Protein AF-A0A7K0DUK5-F1 (afdb_monomer)

Foldseek 3Di:
DDDDDDDDDDDDDDDPPPDDDDDDDDDDDDDDDDDDDDDDDDDDDPPDDPDDDDPDDDPPDDDAWFQDFLVVADALKWDDGDQWIWHHVHRPDIWIFGLQQQPHGAGFDDIPPQWGFGPPFGWIAGRNQATPDDPRPGGTHGFAWDDDPRGIGGD

InterPro domains:
  IPR005805 Rieske iron-sulphur protein, C-terminal [PR00162] (96-107)
  IPR005805 Rieske iron-sulphur protein, C-terminal [PR00162] (116-128)
  IPR005805 Rieske iron-sulphur protein, C-terminal [PR00162] (128-140)
  IPR006311 Twin-arginine translocation pathway, signal sequence [PS51318] (1-43)
  IPR014349 Rieske iron-sulphur protein [PTHR10134] (93-154)
  IPR017941 Rieske [2Fe-2S] iron-sulphur domain [PF00355] (82-142)
  IPR017941 Rieske [2Fe-2S] iron-sulphur domain [PS51296] (55-154)
  IPR036922 Rieske [2Fe-2S] iron-sulphur domain superfamily [G3DSA:2.102.10.10] (53-154)
  IPR036922 Rieske [2Fe-2S] iron-sulphur domain superfamily [SSF50022] (65-153)

pLDDT: mean 79.64, std 22.04, range [42.88, 98.94]

Radius of gyration: 32.0 Å; Cα contacts (8 Å, |Δi|>4): 238; chains: 1; bounding box: 55×74×80 Å

Nearest PDB structures (foldseek):
  5cxm-assembly2_D  TM=9.116E-01  e=7.978E-06  Synechocystis sp. PCC 6803 substr. Kazusa
  8q1b-assembly1_P  TM=6.885E-01  e=1.648E-04  Schizosaccharomyces pombe
  9es7-assembly1_D  TM=7.199E-01  e=3.370E-04  Spinacia oleracea
  8bel-assembly1_N  TM=7.856E-01  e=3.221E-03  Arabidopsis thaliana
  5xte-assembly1_C  TM=6.724E-01  e=1.014E-03  Homo sapiens

Solvent-accessible surface area (backbone atoms only — not comparable to full-atom values): 10156 Å² total; per-residue (Å²): 138,82,79,88,88,88,91,88,87,83,88,88,88,80,83,87,83,79,83,79,89,82,90,82,80,88,87,85,81,85,86,85,77,87,85,86,78,89,78,84,86,77,79,80,78,77,82,76,77,82,69,77,77,74,82,72,82,71,79,77,82,71,70,95,61,62,69,46,44,60,89,75,41,45,69,48,31,34,47,79,46,94,65,34,29,43,20,16,64,42,86,92,43,74,42,32,26,42,26,41,37,62,61,82,60,51,62,44,79,47,54,53,98,46,27,39,34,25,79,93,67,64,22,27,20,35,53,84,32,40,64,70,35,48,80,28,86,54,49,42,52,78,34,63,52,43,77,58,89,62,33,29,25,78,85

Mean predicted aligned error: 17.36 Å

Organism: NCBI:txid2585199

Secondary structure (DSSP, 8-state):
---------------------------------------PPP-PPP----PPPP---PPP---TTEEEEGGGSPTTEEEEETTEEEEEEETTEEEEEESB-TTTSPBP-EEETTEEE-TTT--EEETTS-EEESS--SPPPB--EEEETTEEEE-

Structure (mmCIF, N/CA/C/O backbone):
data_AF-A0A7K0DUK5-F1
#
_entry.id   AF-A0A7K0DUK5-F1
#
loop_
_atom_site.group_PDB
_atom_site.id
_atom_site.type_symbol
_atom_site.label_atom_id
_atom_site.label_alt_id
_atom_site.label_comp_id
_atom_site.label_asym_id
_atom_site.label_entity_id
_atom_site.label_seq_id
_atom_site.pdbx_PDB_ins_code
_atom_site.Cartn_x
_atom_site.Cartn_y
_atom_site.Cartn_z
_atom_site.occupancy
_atom_site.B_iso_or_equiv
_atom_site.auth_seq_id
_atom_site.auth_comp_id
_atom_site.auth_asym_id
_atom_site.auth_atom_id
_atom_site.pdbx_PDB_model_num
ATOM 1 N N . MET A 1 1 ? 35.533 -50.973 26.689 1.00 49.56 1 MET A N 1
ATOM 2 C CA . MET A 1 1 ? 35.857 -52.171 25.877 1.00 49.56 1 MET A CA 1
ATOM 3 C C . MET A 1 1 ? 34.638 -52.422 24.993 1.00 49.56 1 MET A C 1
ATOM 5 O O . MET A 1 1 ? 33.546 -52.217 25.499 1.00 49.56 1 MET A O 1
ATOM 9 N N . THR A 1 2 ? 34.724 -52.732 23.697 1.00 48.97 2 THR A N 1
ATOM 10 C CA . THR A 1 2 ? 35.857 -53.256 22.896 1.00 48.97 2 THR A CA 1
ATOM 11 C C . THR A 1 2 ? 36.029 -52.466 21.576 1.00 48.97 2 THR A C 1
ATOM 13 O O . THR A 1 2 ? 35.211 -51.611 21.256 1.00 48.97 2 THR A O 1
ATOM 16 N N . ARG A 1 3 ? 37.148 -52.682 20.869 1.00 47.97 3 ARG A N 1
ATOM 17 C CA . ARG A 1 3 ? 37.557 -52.041 19.595 1.00 47.97 3 ARG A CA 1
ATOM 18 C C . ARG A 1 3 ? 36.722 -52.578 18.390 1.00 47.97 3 ARG A C 1
ATOM 20 O O . ARG A 1 3 ? 36.044 -53.583 18.561 1.00 47.97 3 ARG A O 1
ATOM 27 N N . PHE A 1 4 ? 36.593 -51.903 17.229 1.00 49.88 4 PHE A N 1
ATOM 28 C CA . PHE A 1 4 ? 37.625 -51.712 16.168 1.00 49.88 4 PHE A CA 1
ATOM 29 C C . PHE A 1 4 ? 38.301 -53.076 15.846 1.00 49.88 4 PHE A C 1
ATOM 31 O O . PHE A 1 4 ? 38.802 -53.706 16.771 1.00 49.88 4 PHE A O 1
ATOM 38 N N . ILE A 1 5 ? 38.396 -53.633 14.631 1.00 55.81 5 ILE A N 1
ATOM 39 C CA . ILE A 1 5 ? 38.277 -53.193 13.214 1.00 55.81 5 ILE A CA 1
ATOM 40 C C . ILE A 1 5 ? 37.956 -54.468 12.354 1.00 55.81 5 ILE A C 1
ATOM 42 O O . ILE A 1 5 ? 37.898 -55.540 12.949 1.00 55.81 5 ILE A O 1
ATOM 46 N N . ASP A 1 6 ? 37.760 -54.545 11.024 1.00 44.97 6 ASP A N 1
ATOM 47 C CA . ASP A 1 6 ? 37.771 -53.660 9.827 1.00 44.97 6 ASP A CA 1
ATOM 48 C C . ASP A 1 6 ? 36.979 -54.365 8.676 1.00 44.97 6 ASP A C 1
ATOM 50 O O . ASP A 1 6 ? 36.856 -55.591 8.719 1.00 44.97 6 ASP A O 1
ATOM 54 N N . ARG A 1 7 ? 36.503 -53.636 7.641 1.00 48.06 7 ARG A N 1
ATOM 55 C CA . ARG A 1 7 ? 36.923 -53.809 6.217 1.00 48.06 7 ARG A CA 1
ATOM 56 C C . ARG A 1 7 ? 35.950 -53.289 5.141 1.00 48.06 7 ARG A C 1
ATOM 58 O O . ARG A 1 7 ? 34.771 -53.624 5.102 1.00 48.06 7 ARG A O 1
ATOM 65 N N . ILE A 1 8 ? 36.524 -52.514 4.218 1.00 56.78 8 ILE A N 1
ATOM 66 C CA . ILE A 1 8 ? 35.955 -51.981 2.968 1.00 56.78 8 ILE A CA 1
ATOM 67 C C . ILE A 1 8 ? 36.434 -52.842 1.781 1.00 56.78 8 ILE A C 1
ATOM 69 O O . ILE A 1 8 ? 37.567 -53.314 1.819 1.00 56.78 8 ILE A O 1
ATOM 73 N N . ASP A 1 9 ? 35.601 -53.036 0.747 1.00 46.56 9 ASP A N 1
ATOM 74 C CA . ASP A 1 9 ? 35.943 -52.844 -0.686 1.00 46.56 9 ASP A CA 1
ATOM 75 C C . ASP A 1 9 ? 34.782 -53.261 -1.615 1.00 46.56 9 ASP A C 1
ATOM 77 O O . ASP A 1 9 ? 34.047 -54.202 -1.324 1.00 46.56 9 ASP A O 1
ATOM 81 N N . GLY A 1 10 ? 34.582 -52.534 -2.726 1.00 45.38 10 GLY A N 1
ATOM 82 C CA . GLY A 1 10 ? 33.412 -52.743 -3.607 1.00 45.38 10 GLY A CA 1
ATOM 83 C C . GLY A 1 10 ? 33.181 -51.732 -4.745 1.00 45.38 10 GLY A C 1
ATOM 84 O O . GLY A 1 10 ? 32.054 -51.580 -5.199 1.00 45.38 10 GLY A O 1
ATOM 85 N N . THR A 1 11 ? 34.230 -51.017 -5.163 1.00 48.72 11 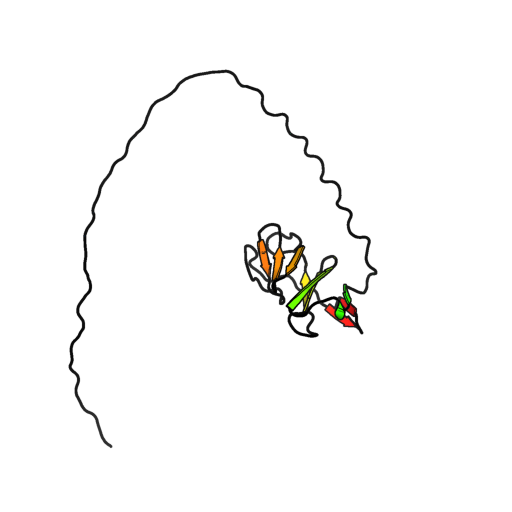THR A N 1
ATOM 86 C CA . THR A 1 11 ? 34.460 -50.412 -6.500 1.00 48.72 11 THR A CA 1
ATOM 87 C C . THR A 1 11 ? 33.269 -50.188 -7.459 1.00 48.72 11 THR A C 1
ATOM 89 O O . THR A 1 11 ? 32.728 -51.141 -8.017 1.00 48.72 11 THR A O 1
ATOM 92 N N . GLY A 1 12 ? 32.976 -48.923 -7.804 1.00 42.88 12 GLY A N 1
ATOM 93 C CA . GLY A 1 12 ? 31.933 -48.589 -8.794 1.00 42.88 12 GLY A CA 1
ATOM 94 C C . GLY A 1 12 ? 31.984 -47.184 -9.418 1.00 42.88 12 GLY A C 1
ATOM 95 O O . GLY A 1 12 ? 30.947 -46.674 -9.827 1.00 42.88 12 GLY A O 1
ATOM 96 N N . SER A 1 13 ? 33.152 -46.532 -9.479 1.00 54.47 13 SER A N 1
ATOM 97 C CA . SER A 1 13 ? 33.297 -45.163 -10.013 1.00 54.47 13 SER A CA 1
ATOM 98 C C . SER A 1 13 ? 34.136 -45.131 -11.292 1.00 54.47 13 SER A C 1
ATOM 100 O O . SER A 1 13 ? 35.362 -45.151 -11.204 1.00 54.47 13 SER A O 1
ATOM 102 N N . LEU A 1 14 ? 33.491 -45.002 -12.459 1.00 51.59 14 LEU A N 1
ATOM 103 C CA . LEU A 1 14 ? 34.138 -44.547 -13.695 1.00 51.59 14 LEU A CA 1
ATOM 104 C C . LEU A 1 14 ? 33.249 -43.595 -14.510 1.00 51.59 14 LEU A C 1
ATOM 106 O O . LEU A 1 14 ? 32.027 -43.717 -14.575 1.00 51.59 14 LEU A O 1
ATOM 110 N N . ASP A 1 15 ? 33.941 -42.633 -15.107 1.00 45.94 15 ASP A N 1
ATOM 111 C CA . ASP A 1 15 ? 33.517 -41.442 -15.830 1.00 45.94 15 ASP A CA 1
ATOM 112 C C . ASP A 1 15 ? 32.367 -41.574 -16.850 1.00 45.94 15 ASP A C 1
ATOM 114 O O . ASP A 1 15 ? 32.274 -42.520 -17.628 1.00 45.94 15 ASP A O 1
ATOM 118 N N . ARG A 1 16 ? 31.611 -40.473 -16.996 1.00 56.50 16 ARG A N 1
ATOM 119 C CA . ARG A 1 16 ? 30.964 -40.079 -18.266 1.00 56.50 16 ARG A CA 1
ATOM 120 C C . ARG A 1 16 ? 31.632 -38.842 -18.881 1.00 56.50 16 ARG A C 1
ATOM 122 O O . ARG A 1 16 ? 30.968 -37.902 -19.310 1.00 56.50 16 ARG A O 1
ATOM 129 N N . ARG A 1 17 ? 32.969 -38.837 -18.925 1.00 56.25 17 ARG A N 1
ATOM 130 C CA . ARG A 1 17 ? 33.776 -37.855 -19.669 1.00 56.25 17 ARG A CA 1
ATOM 131 C C . ARG A 1 17 ? 33.769 -38.175 -21.169 1.00 56.25 17 ARG A C 1
ATOM 133 O O . ARG A 1 17 ? 34.791 -38.538 -21.744 1.00 56.25 17 ARG A O 1
ATOM 140 N N . THR A 1 18 ? 32.620 -38.009 -21.817 1.00 55.56 18 THR A N 1
ATOM 141 C CA . THR A 1 18 ? 32.537 -38.064 -23.283 1.00 55.56 18 THR A CA 1
ATOM 142 C C . THR A 1 18 ? 32.850 -36.684 -23.853 1.00 55.56 18 THR A C 1
ATOM 144 O O . THR A 1 18 ? 31.953 -35.882 -24.105 1.00 55.56 18 THR A O 1
ATOM 147 N N . ALA A 1 19 ? 34.138 -36.385 -24.020 1.00 52.78 19 ALA A N 1
ATOM 148 C CA . ALA A 1 19 ? 34.569 -35.192 -24.735 1.00 52.78 19 ALA A CA 1
ATOM 149 C C . ALA A 1 19 ? 34.364 -35.378 -26.248 1.00 52.78 19 ALA A C 1
ATOM 151 O O . ALA A 1 19 ? 34.820 -36.366 -26.821 1.00 52.78 19 ALA A O 1
ATOM 152 N N . LEU A 1 20 ? 33.734 -34.401 -26.897 1.00 58.59 20 LEU A N 1
ATOM 153 C CA . LEU A 1 20 ? 33.712 -34.257 -28.351 1.00 58.59 20 LEU A CA 1
ATOM 154 C C . LEU A 1 20 ? 34.080 -32.811 -28.684 1.00 58.59 20 LEU A C 1
ATOM 156 O O . LEU A 1 20 ? 33.425 -31.872 -28.236 1.00 58.59 20 LEU A O 1
ATOM 160 N N . ALA A 1 21 ? 35.185 -32.642 -29.407 1.00 46.00 21 ALA A N 1
ATOM 161 C CA . ALA A 1 21 ? 35.710 -31.335 -29.776 1.00 46.00 21 ALA A CA 1
ATOM 162 C C . ALA A 1 21 ? 34.957 -30.757 -30.984 1.00 46.00 21 ALA A C 1
ATOM 164 O O . ALA A 1 21 ? 34.581 -31.489 -31.897 1.00 46.00 21 ALA A O 1
ATOM 165 N N . GLY A 1 22 ? 34.794 -29.434 -31.007 1.00 49.31 22 GLY A N 1
ATOM 166 C CA . GLY A 1 22 ? 34.122 -28.706 -32.085 1.00 49.31 22 GLY A CA 1
ATOM 167 C C . GLY A 1 22 ? 34.771 -27.349 -32.329 1.00 49.31 22 GLY A C 1
ATOM 168 O O . GLY A 1 22 ? 34.202 -26.319 -31.985 1.00 49.31 22 GLY A O 1
ATOM 169 N N . ALA A 1 23 ? 35.982 -27.344 -32.889 1.00 52.81 23 ALA A N 1
ATOM 170 C CA . ALA A 1 23 ? 36.629 -26.115 -33.339 1.00 52.81 23 ALA A CA 1
ATOM 171 C C . ALA A 1 23 ? 36.104 -25.736 -34.735 1.00 52.81 23 ALA A C 1
ATOM 173 O O . ALA A 1 23 ? 36.293 -26.486 -35.690 1.00 52.81 23 ALA A O 1
ATOM 174 N N . GLY A 1 24 ? 35.461 -24.573 -34.853 1.00 49.66 24 GLY A N 1
ATOM 175 C CA . GLY A 1 24 ? 34.991 -24.006 -36.119 1.00 49.66 24 GLY A CA 1
ATOM 176 C C . GLY A 1 24 ? 35.344 -22.524 -36.186 1.00 49.66 24 GLY A C 1
ATOM 177 O O . GLY A 1 24 ? 34.995 -21.769 -35.282 1.00 49.66 24 GLY A O 1
ATOM 178 N N . ALA A 1 25 ? 36.074 -22.115 -37.224 1.00 52.22 25 ALA A N 1
ATOM 179 C CA . ALA A 1 25 ? 36.620 -20.767 -37.344 1.00 52.22 25 ALA A CA 1
ATOM 180 C C . ALA A 1 25 ? 35.896 -19.923 -38.406 1.00 52.22 25 ALA A C 1
ATOM 182 O O . ALA A 1 25 ? 35.481 -20.437 -39.437 1.00 52.22 25 ALA A O 1
ATOM 183 N N . ALA A 1 26 ? 35.822 -18.619 -38.125 1.00 48.81 26 ALA A N 1
ATOM 184 C CA . ALA A 1 26 ? 35.710 -17.482 -39.045 1.00 48.81 26 ALA A CA 1
ATOM 185 C C . ALA A 1 26 ? 34.889 -17.623 -40.351 1.00 48.81 26 ALA A C 1
ATOM 187 O O . ALA A 1 26 ? 35.345 -18.181 -41.344 1.00 48.81 26 ALA A O 1
ATOM 188 N N . ALA A 1 27 ? 33.781 -16.878 -40.415 1.00 50.66 27 ALA A N 1
ATOM 189 C CA . ALA A 1 27 ? 33.231 -16.354 -41.667 1.00 50.66 27 ALA A CA 1
ATOM 190 C C . ALA A 1 27 ? 32.798 -14.889 -41.465 1.00 50.66 27 ALA A C 1
ATOM 192 O O . ALA A 1 27 ? 31.672 -14.610 -41.061 1.00 50.66 27 ALA A O 1
ATOM 193 N N . ALA A 1 28 ? 33.713 -13.945 -41.703 1.00 51.50 28 ALA A N 1
ATOM 194 C CA . ALA A 1 28 ? 33.412 -12.514 -41.694 1.00 51.50 28 ALA A CA 1
ATOM 195 C C . ALA A 1 28 ? 33.160 -12.029 -43.129 1.00 51.50 28 ALA A C 1
ATOM 197 O O . ALA A 1 28 ? 34.054 -12.100 -43.970 1.00 51.50 28 ALA A O 1
ATOM 198 N N . THR A 1 29 ? 31.963 -11.513 -43.411 1.00 57.06 29 THR A N 1
ATOM 199 C CA . THR A 1 29 ? 31.600 -10.962 -44.727 1.00 57.06 29 THR A CA 1
ATOM 200 C C . THR A 1 29 ? 31.439 -9.445 -44.656 1.00 57.06 29 THR A C 1
ATOM 202 O O . THR A 1 29 ? 30.410 -8.935 -44.212 1.00 57.06 29 THR A O 1
ATOM 205 N N . LEU A 1 30 ? 32.465 -8.718 -45.106 1.00 52.25 30 LEU A N 1
ATOM 206 C CA . LEU A 1 30 ? 32.464 -7.257 -45.225 1.00 52.25 30 LEU A CA 1
ATOM 207 C C . LEU A 1 30 ? 31.594 -6.806 -46.410 1.00 52.25 30 LEU A C 1
ATOM 209 O O . LEU A 1 30 ? 32.060 -6.725 -47.544 1.00 52.25 30 LEU A O 1
ATOM 213 N N . GLY A 1 31 ? 30.323 -6.502 -46.144 1.00 47.41 31 GLY A N 1
ATOM 214 C CA . GLY A 1 31 ? 29.397 -5.936 -47.128 1.00 47.41 31 GLY A CA 1
ATOM 215 C C . GLY A 1 31 ? 29.530 -4.417 -47.256 1.00 47.41 31 GLY A C 1
ATOM 216 O O . GLY A 1 31 ? 28.775 -3.685 -46.624 1.00 47.41 31 GLY A O 1
ATOM 217 N N . LEU A 1 32 ? 30.467 -3.935 -48.079 1.00 54.31 32 LEU A N 1
ATOM 218 C CA . LEU A 1 32 ? 30.590 -2.513 -48.429 1.00 54.31 32 LEU A CA 1
ATOM 219 C C . LEU A 1 32 ? 29.964 -2.224 -49.802 1.00 54.31 32 LEU A C 1
ATOM 221 O O . LEU A 1 32 ? 30.566 -2.515 -50.832 1.00 54.31 32 LEU A O 1
ATOM 225 N N . VAL A 1 33 ? 28.793 -1.581 -49.813 1.00 63.81 33 VAL A N 1
ATOM 226 C CA . VAL A 1 33 ? 28.230 -0.913 -51.000 1.00 63.81 33 VAL A CA 1
ATOM 227 C C . VAL A 1 33 ? 27.704 0.472 -50.624 1.00 63.81 33 VAL A C 1
ATOM 229 O O . VAL A 1 33 ? 26.708 0.619 -49.920 1.00 63.81 33 VAL A O 1
ATOM 232 N N . THR A 1 34 ? 28.397 1.513 -51.083 1.00 60.81 34 THR A N 1
ATOM 233 C CA . THR A 1 34 ? 28.045 2.917 -50.838 1.00 60.81 34 THR A CA 1
ATOM 234 C C . THR A 1 34 ? 27.003 3.401 -51.846 1.00 60.81 34 THR A C 1
ATOM 236 O O . THR A 1 34 ? 27.350 3.787 -52.963 1.00 60.81 34 THR A O 1
ATOM 239 N N . ALA A 1 35 ? 25.730 3.422 -51.452 1.00 60.47 35 ALA A N 1
ATOM 240 C CA . ALA A 1 35 ? 24.674 4.068 -52.227 1.00 60.47 35 ALA A CA 1
ATOM 241 C C . ALA A 1 35 ? 24.696 5.588 -51.984 1.00 60.47 35 ALA A C 1
ATOM 243 O O . ALA A 1 35 ? 24.134 6.080 -51.008 1.00 60.47 35 ALA A O 1
ATOM 244 N N . CYS A 1 36 ? 25.368 6.337 -52.862 1.00 62.41 36 CYS A N 1
ATOM 245 C CA . CYS A 1 36 ? 25.335 7.798 -52.837 1.00 62.41 36 CYS A CA 1
ATOM 246 C C . CYS A 1 36 ? 24.157 8.295 -53.688 1.00 62.41 36 CYS A C 1
ATOM 248 O O . CYS A 1 36 ? 24.174 8.150 -54.909 1.00 62.41 36 CYS A O 1
ATOM 250 N N . GLY A 1 37 ? 23.132 8.859 -53.047 1.00 51.28 37 GLY A N 1
ATOM 251 C CA . GLY A 1 37 ? 21.948 9.398 -53.714 1.00 51.28 37 GLY A CA 1
ATOM 252 C C . GLY A 1 37 ? 21.328 10.515 -52.885 1.00 51.28 37 GLY A C 1
ATOM 253 O O . GLY A 1 37 ? 20.764 10.257 -51.826 1.00 51.28 37 GLY A O 1
ATOM 254 N N . GLY A 1 38 ? 21.465 11.756 -53.353 1.00 48.94 38 GLY A N 1
ATOM 255 C CA . GLY A 1 38 ? 20.787 12.909 -52.761 1.00 48.94 38 GLY A CA 1
ATOM 256 C C . GLY A 1 38 ? 19.342 13.020 -53.251 1.00 48.94 38 GLY A C 1
ATOM 257 O O . GLY A 1 38 ? 19.053 12.702 -54.404 1.00 48.94 38 GLY A O 1
ATOM 258 N N . GLY A 1 39 ? 18.451 13.491 -52.382 1.00 44.00 39 GLY A N 1
ATOM 259 C CA . GLY A 1 39 ? 17.054 13.782 -52.695 1.00 44.00 39 GLY A CA 1
ATOM 260 C C . GLY A 1 39 ? 16.402 14.558 -51.552 1.00 44.00 39 GLY A C 1
ATOM 261 O O . GLY A 1 39 ? 16.615 14.226 -50.387 1.00 44.00 39 GLY A O 1
ATOM 262 N N . ASP A 1 40 ? 15.674 15.618 -51.894 1.00 52.66 40 ASP A N 1
ATOM 263 C CA . ASP A 1 40 ? 15.170 16.635 -50.969 1.00 52.66 40 ASP A CA 1
ATOM 264 C C . ASP A 1 40 ? 14.219 16.134 -49.869 1.00 52.66 40 ASP A C 1
ATOM 266 O O . ASP A 1 40 ? 13.463 15.172 -50.020 1.00 52.66 40 ASP A O 1
ATOM 270 N N . SER A 1 41 ? 14.230 16.868 -48.755 1.00 58.16 41 SER A N 1
ATOM 271 C CA . SER A 1 41 ? 13.427 16.619 -47.558 1.00 58.16 41 SER A CA 1
ATOM 272 C C . SER A 1 41 ? 11.914 16.759 -47.792 1.00 58.16 41 SER A C 1
ATOM 274 O O . SER A 1 41 ? 11.452 17.854 -48.124 1.00 58.16 41 SER A O 1
ATOM 276 N N . PRO A 1 42 ? 11.095 15.741 -47.471 1.00 54.06 42 PRO A N 1
ATOM 277 C CA . PRO A 1 42 ? 9.702 15.957 -47.106 1.00 54.06 42 PRO A CA 1
ATOM 278 C C . PRO A 1 42 ? 9.604 16.460 -45.654 1.00 54.06 42 PRO A C 1
ATOM 280 O O . PRO A 1 42 ? 10.389 16.078 -44.788 1.00 54.06 42 PRO A O 1
ATOM 283 N N . ALA A 1 43 ? 8.631 17.339 -45.410 1.00 55.78 43 ALA A N 1
ATOM 284 C CA . ALA A 1 43 ? 8.422 18.088 -44.170 1.00 55.78 43 ALA A CA 1
ATOM 285 C C . ALA A 1 43 ? 8.579 17.293 -42.855 1.00 55.78 43 ALA A C 1
ATOM 287 O O . ALA A 1 43 ? 8.063 16.184 -42.706 1.00 55.78 43 ALA A O 1
ATOM 288 N N . ALA A 1 44 ? 9.181 17.938 -41.849 1.00 59.44 44 ALA A N 1
ATOM 289 C CA . ALA A 1 44 ? 9.042 17.508 -40.461 1.00 59.44 44 ALA A CA 1
ATOM 290 C C . ALA A 1 44 ? 7.550 17.495 -40.057 1.00 59.44 44 ALA A C 1
ATOM 292 O O . ALA A 1 44 ? 6.808 18.396 -40.466 1.00 59.44 44 ALA A O 1
ATOM 293 N N . PRO A 1 45 ? 7.093 16.521 -39.246 1.00 62.12 45 PRO A N 1
ATOM 294 C CA . PRO A 1 45 ? 5.737 16.553 -38.716 1.00 62.12 45 PRO A CA 1
ATOM 295 C C . PRO A 1 45 ? 5.546 17.815 -37.858 1.00 62.12 45 PRO A C 1
ATOM 297 O O . PRO A 1 45 ? 6.492 18.239 -37.183 1.00 62.12 45 PRO A O 1
ATOM 300 N N . PRO A 1 46 ? 4.344 18.421 -37.839 1.00 52.66 46 PRO A N 1
ATOM 301 C CA . PRO A 1 46 ? 4.073 19.530 -36.937 1.00 52.66 46 PRO A CA 1
ATOM 302 C C . PRO A 1 46 ? 4.302 19.067 -35.496 1.00 52.66 46 PRO A C 1
ATOM 304 O O . PRO A 1 46 ? 3.860 17.983 -35.111 1.00 52.66 46 PRO A O 1
ATOM 307 N N . ALA A 1 47 ? 4.990 19.889 -34.701 1.00 57.88 47 ALA A N 1
ATOM 308 C CA . ALA A 1 47 ? 5.179 19.622 -33.282 1.00 57.88 47 ALA A C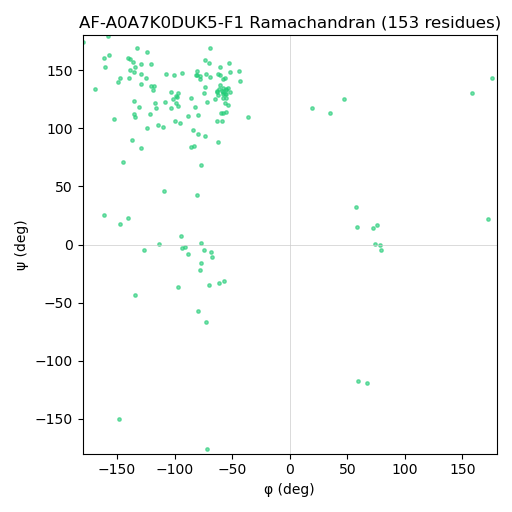A 1
ATOM 309 C C . ALA A 1 47 ? 3.801 19.526 -32.610 1.00 57.88 47 ALA A C 1
ATOM 311 O O . ALA A 1 47 ? 3.110 20.533 -32.453 1.00 57.88 47 ALA A O 1
ATOM 312 N N . GLY A 1 48 ? 3.388 18.302 -32.271 1.00 44.75 48 GLY A N 1
ATOM 313 C CA . GLY A 1 48 ? 2.092 18.039 -31.660 1.00 44.75 48 GLY A CA 1
ATOM 314 C C . GLY A 1 48 ? 1.984 18.800 -30.347 1.00 44.75 48 GLY A C 1
ATOM 315 O O . GLY A 1 48 ? 2.732 18.518 -29.413 1.00 44.75 48 GLY A O 1
ATOM 316 N N . SER A 1 49 ? 1.085 19.784 -30.296 1.00 54.84 49 SER A N 1
ATOM 317 C CA . SER A 1 49 ? 0.926 20.665 -29.143 1.00 54.84 49 SER A CA 1
ATOM 318 C C . SER A 1 49 ? 0.677 19.850 -27.879 1.00 54.84 49 SER A C 1
ATOM 320 O O . SER A 1 49 ? -0.374 19.221 -27.750 1.00 54.84 49 SER A O 1
ATOM 322 N N . SER A 1 50 ? 1.620 19.896 -26.937 1.00 60.66 50 SER A N 1
ATOM 323 C CA . SER A 1 50 ? 1.478 19.295 -25.612 1.00 60.66 50 SER A CA 1
ATOM 324 C C . SER A 1 50 ? 0.317 19.954 -24.867 1.00 60.66 50 SER A C 1
ATOM 326 O O . SER A 1 50 ? 0.510 20.941 -24.156 1.00 60.66 50 SER A O 1
ATOM 328 N N . GLN A 1 51 ? -0.900 19.431 -25.038 1.00 61.62 51 GLN A N 1
ATOM 329 C CA . GLN A 1 51 ? -2.038 19.841 -24.225 1.00 61.62 51 GLN A CA 1
ATOM 330 C C . GLN A 1 51 ? -1.684 19.581 -22.756 1.00 61.62 51 GLN A C 1
ATOM 332 O O . GLN A 1 51 ? -1.328 18.448 -22.417 1.00 61.62 51 GLN A O 1
ATOM 337 N N . PRO A 1 52 ? -1.782 20.588 -21.869 1.00 61.97 52 PRO A N 1
ATOM 338 C CA . PRO A 1 52 ? -1.705 20.344 -20.440 1.00 61.97 52 PRO A CA 1
ATOM 339 C C . PRO A 1 52 ? -2.762 19.304 -20.074 1.00 61.97 52 PRO A C 1
ATOM 341 O O . PRO A 1 52 ? -3.935 19.470 -20.419 1.00 61.97 52 PRO A O 1
ATOM 344 N N . ALA A 1 53 ? -2.350 18.225 -19.408 1.00 61.47 53 ALA A N 1
ATOM 345 C CA . ALA A 1 53 ? -3.287 17.216 -18.940 1.00 61.47 53 ALA A CA 1
ATOM 346 C C . ALA A 1 53 ? -4.334 17.902 -18.055 1.00 61.47 53 ALA A C 1
ATOM 348 O O . ALA A 1 53 ? -3.980 18.554 -17.069 1.00 61.47 53 ALA A O 1
ATOM 349 N N . ALA A 1 54 ? -5.612 17.787 -18.428 1.00 63.50 54 ALA A N 1
ATOM 350 C CA . ALA A 1 54 ? -6.692 18.382 -17.653 1.00 63.50 54 ALA A CA 1
ATOM 351 C C . ALA A 1 54 ? -6.602 17.878 -16.200 1.00 63.50 54 ALA A C 1
ATOM 353 O O . ALA A 1 54 ? -6.406 16.670 -15.996 1.00 63.50 54 ALA A O 1
ATOM 354 N N . PRO A 1 55 ? -6.720 18.768 -15.193 1.00 56.62 55 PRO A N 1
ATOM 355 C CA . PRO A 1 55 ? -6.654 18.360 -13.799 1.00 56.62 55 PRO A CA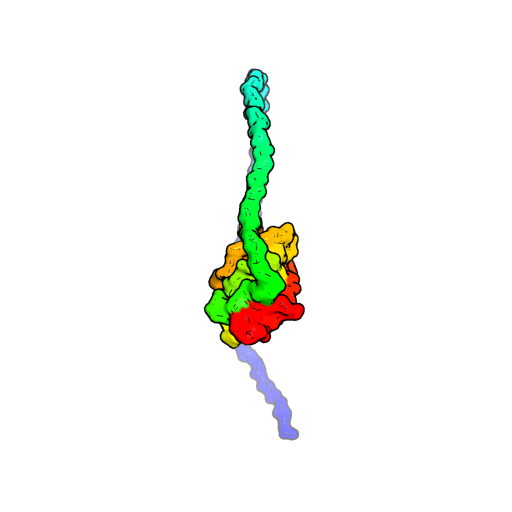 1
ATOM 356 C C . PRO A 1 55 ? -7.752 17.331 -13.556 1.00 56.62 55 PRO A C 1
ATOM 358 O O . PRO A 1 55 ? -8.941 17.633 -13.666 1.00 56.62 55 PRO A O 1
ATOM 361 N N . HIS A 1 56 ? -7.342 16.093 -13.283 1.00 57.44 56 HIS A N 1
ATOM 362 C CA . HIS A 1 56 ? -8.282 15.030 -12.971 1.00 57.44 56 HIS A CA 1
ATOM 363 C C . HIS A 1 56 ? -9.013 15.448 -11.689 1.00 57.44 56 HIS A C 1
ATOM 365 O O . HIS A 1 56 ? -8.335 15.841 -10.732 1.00 57.44 56 HIS A O 1
ATOM 371 N N . PRO A 1 57 ? -10.357 15.426 -11.653 1.00 54.09 57 PRO A N 1
ATOM 372 C CA . PRO A 1 57 ? -11.094 15.864 -10.480 1.00 54.09 57 PRO A CA 1
ATOM 373 C C . PRO A 1 57 ? -10.750 14.947 -9.306 1.00 54.09 57 PRO A C 1
ATOM 375 O O . PRO A 1 57 ? -11.174 13.793 -9.255 1.00 54.09 57 PRO A O 1
ATOM 378 N N . MET A 1 58 ? -9.951 15.470 -8.373 1.00 59.09 58 MET A N 1
ATOM 379 C CA . MET A 1 58 ? -9.692 14.821 -7.093 1.00 59.09 58 MET A CA 1
ATOM 380 C C . MET A 1 58 ? -11.039 14.557 -6.409 1.00 59.09 58 MET A C 1
ATOM 382 O O . MET A 1 58 ? -11.863 15.478 -6.363 1.00 59.09 58 MET A O 1
ATOM 386 N N . PRO A 1 59 ? -11.284 13.346 -5.873 1.00 63.31 59 PRO A N 1
ATOM 387 C CA . PRO A 1 59 ? -12.482 13.079 -5.090 1.00 63.31 59 PRO A CA 1
ATOM 388 C C . PRO A 1 59 ? -12.631 14.120 -3.979 1.00 63.31 59 PRO A C 1
ATOM 390 O O . PRO A 1 59 ? -11.674 14.419 -3.262 1.00 63.31 59 PRO A O 1
ATOM 393 N N . THR A 1 60 ? -13.825 14.698 -3.855 1.00 56.28 60 THR A N 1
ATOM 394 C CA . THR A 1 60 ? -14.110 15.721 -2.845 1.00 56.28 60 THR A CA 1
ATOM 395 C C . THR A 1 60 ? -13.841 15.179 -1.446 1.00 56.28 60 THR A C 1
ATOM 397 O O . THR A 1 60 ? -14.315 14.095 -1.110 1.00 56.28 60 THR A O 1
ATOM 400 N N . GLN A 1 61 ? -13.102 15.959 -0.655 1.00 53.78 61 GLN A N 1
ATOM 401 C CA . GLN A 1 61 ? -12.610 15.641 0.687 1.00 53.78 61 GLN A CA 1
ATOM 402 C C . GLN A 1 61 ? -13.607 14.813 1.526 1.00 53.78 61 GLN A C 1
ATOM 404 O O . GLN A 1 61 ? -14.629 15.331 1.977 1.00 53.78 61 GLN A O 1
ATOM 409 N N . GLN A 1 62 ? -13.289 13.537 1.772 1.00 56.47 62 GLN A N 1
ATOM 410 C CA . GLN A 1 62 ? -14.006 12.727 2.763 1.00 56.47 62 GLN A CA 1
ATOM 411 C C . GLN A 1 62 ? -13.839 13.345 4.169 1.00 56.47 62 GLN A C 1
ATOM 413 O O . GLN A 1 62 ? -12.786 13.931 4.451 1.00 56.47 62 GLN A O 1
ATOM 418 N N . PRO A 1 63 ? -14.850 13.243 5.057 1.00 49.91 63 PRO A N 1
ATOM 419 C CA . PRO A 1 63 ? -14.784 13.814 6.402 1.00 49.91 63 PRO A CA 1
ATOM 420 C C . PRO A 1 63 ? -13.597 13.246 7.195 1.00 49.91 63 PRO A C 1
ATOM 422 O O . PRO A 1 63 ? -13.364 12.039 7.220 1.00 49.91 63 PRO A O 1
ATOM 425 N N . ALA A 1 64 ? -12.832 14.142 7.820 1.00 58.75 64 ALA A N 1
ATOM 426 C CA . ALA A 1 64 ? -11.412 13.954 8.132 1.00 58.75 64 ALA A CA 1
ATOM 427 C C . ALA A 1 64 ? -11.091 13.101 9.384 1.00 58.75 64 ALA A C 1
ATOM 429 O O . ALA A 1 64 ? -10.214 13.462 10.167 1.00 58.75 64 ALA A O 1
ATOM 430 N N . THR A 1 65 ? -11.793 11.984 9.588 1.00 70.44 65 THR A N 1
ATOM 431 C CA . THR A 1 65 ? -11.580 11.071 10.731 1.00 70.44 65 THR A CA 1
ATOM 432 C C . THR A 1 65 ? -11.550 9.591 10.348 1.00 70.44 65 THR A C 1
ATOM 434 O O . THR A 1 65 ? -10.677 8.873 10.830 1.00 70.44 65 THR A O 1
ATOM 437 N N . GLY A 1 66 ? -12.457 9.123 9.484 1.00 86.31 66 GLY A N 1
ATOM 438 C CA . GLY A 1 66 ? -12.536 7.715 9.072 1.00 86.31 66 GLY A CA 1
ATOM 439 C C . GLY A 1 66 ? -11.826 7.432 7.747 1.00 86.31 66 GLY A C 1
ATOM 440 O O . GLY A 1 66 ? -12.083 8.109 6.753 1.00 86.31 66 GLY A O 1
ATOM 441 N N . LEU A 1 67 ? -10.979 6.398 7.716 1.00 95.88 67 LEU A N 1
ATOM 442 C CA . LEU A 1 67 ? -10.424 5.836 6.479 1.00 95.88 67 LEU A CA 1
ATOM 443 C C . LEU A 1 67 ? -11.445 4.906 5.808 1.00 95.88 67 LEU A C 1
ATOM 445 O O . LEU A 1 67 ? -11.824 5.117 4.661 1.00 95.88 67 LEU A O 1
ATOM 449 N N . ALA A 1 68 ? -11.906 3.886 6.530 1.00 96.94 68 ALA A N 1
ATOM 450 C CA . ALA A 1 68 ? -12.880 2.900 6.061 1.00 96.94 68 ALA A CA 1
ATOM 451 C C . ALA A 1 68 ? -13.590 2.254 7.258 1.00 96.94 68 ALA A C 1
ATOM 453 O O . ALA A 1 68 ? -13.074 2.312 8.374 1.00 96.94 68 ALA A O 1
ATOM 454 N N . ARG A 1 69 ? -14.729 1.586 7.048 1.00 98.06 69 ARG A N 1
ATOM 455 C CA . ARG A 1 69 ? -15.293 0.701 8.080 1.00 98.06 69 ARG A CA 1
ATOM 456 C C . ARG A 1 69 ? -14.569 -0.639 8.054 1.00 98.06 69 ARG A C 1
ATOM 458 O O . ARG A 1 69 ? -14.181 -1.114 6.990 1.00 98.06 69 ARG A O 1
ATOM 465 N N . THR A 1 70 ? -14.467 -1.298 9.201 1.00 98.12 70 THR A N 1
ATOM 466 C CA . THR A 1 70 ? -13.892 -2.649 9.322 1.00 98.12 70 THR A CA 1
ATOM 467 C C . THR A 1 70 ? -14.604 -3.676 8.436 1.00 98.12 70 THR A C 1
ATOM 469 O O . THR A 1 70 ? -13.964 -4.587 7.925 1.00 98.12 70 THR A O 1
ATOM 472 N N . ALA A 1 71 ? -15.908 -3.501 8.195 1.00 97.88 71 ALA A N 1
ATOM 473 C CA . ALA A 1 71 ? -16.705 -4.350 7.308 1.00 97.88 71 ALA A CA 1
ATOM 474 C C . ALA A 1 71 ? -16.498 -4.082 5.800 1.00 97.88 71 ALA A C 1
ATOM 476 O O . ALA A 1 71 ? -16.877 -4.926 4.990 1.00 97.88 71 ALA A O 1
ATOM 477 N N . ASP A 1 72 ? -15.910 -2.942 5.413 1.00 98.00 72 ASP A N 1
ATOM 478 C CA . ASP A 1 72 ? -15.648 -2.599 4.004 1.00 98.00 72 ASP A CA 1
ATOM 479 C C . ASP A 1 72 ? -14.288 -3.133 3.507 1.00 98.00 72 ASP A C 1
ATOM 481 O O . ASP A 1 72 ? -13.993 -3.067 2.313 1.00 98.00 72 ASP A O 1
ATOM 485 N N . VAL A 1 73 ? -13.450 -3.666 4.406 1.00 98.56 73 VAL A N 1
ATOM 486 C CA . VAL A 1 73 ? -12.127 -4.216 4.083 1.00 98.56 73 VAL A CA 1
ATOM 487 C C . VAL A 1 73 ? -12.194 -5.753 4.075 1.00 98.56 73 VAL A C 1
ATOM 489 O O . VAL A 1 73 ? -12.481 -6.363 5.104 1.00 98.56 73 VAL A O 1
ATOM 492 N N . PRO A 1 74 ? -11.943 -6.428 2.938 1.00 98.38 74 PRO A N 1
ATOM 493 C CA . PRO A 1 74 ? -12.031 -7.884 2.872 1.00 98.38 74 PRO A CA 1
ATOM 494 C C . PRO A 1 74 ? -10.799 -8.571 3.481 1.00 98.38 74 PRO A C 1
ATOM 496 O O . PRO A 1 74 ? -9.661 -8.151 3.257 1.00 98.38 74 PRO A O 1
ATOM 499 N N . VAL A 1 75 ? -11.019 -9.695 4.178 1.00 98.69 75 VAL A N 1
ATOM 500 C CA . VAL A 1 75 ? -9.950 -10.626 4.588 1.00 98.69 75 VAL A CA 1
ATOM 501 C C . VAL A 1 75 ? -9.170 -11.072 3.346 1.00 98.69 75 VAL A C 1
ATOM 503 O O . VAL A 1 75 ? -9.773 -11.509 2.368 1.00 98.69 75 VAL A O 1
ATOM 506 N N . GLY A 1 76 ? -7.841 -10.985 3.382 1.00 98.62 76 GLY A N 1
ATOM 507 C CA . GLY A 1 76 ? -6.993 -11.301 2.229 1.00 98.62 76 GLY A CA 1
ATOM 508 C C . GLY A 1 76 ? -6.979 -10.214 1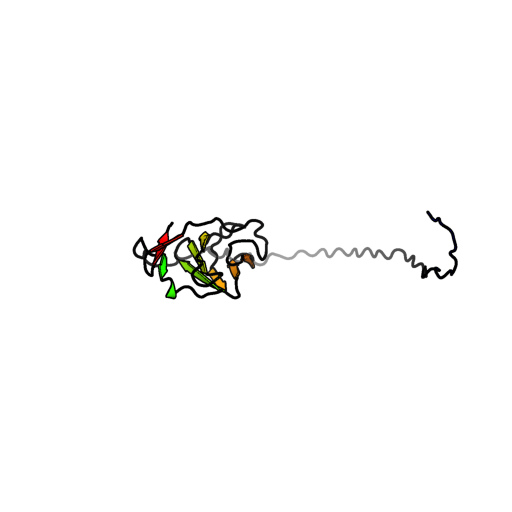.147 1.00 98.62 76 GLY A C 1
ATOM 509 O O . GLY A 1 76 ? -6.553 -10.478 0.022 1.00 98.62 76 GLY A O 1
ATOM 510 N N . GLY A 1 77 ? -7.416 -8.993 1.469 1.00 98.56 77 GLY A N 1
ATOM 511 C CA . GLY A 1 77 ? -7.383 -7.847 0.565 1.00 98.56 77 GLY A CA 1
ATOM 512 C C . GLY A 1 77 ? -7.184 -6.511 1.282 1.00 98.56 77 GLY A C 1
ATOM 513 O O . GLY A 1 77 ? -6.505 -6.423 2.308 1.00 98.56 77 GLY A O 1
ATOM 514 N N . GLY A 1 78 ? -7.737 -5.449 0.698 1.00 98.56 78 GLY A N 1
ATOM 515 C CA . GLY A 1 78 ? -7.575 -4.081 1.179 1.00 98.56 78 GLY A CA 1
ATOM 516 C C . GLY A 1 78 ? -8.322 -3.054 0.332 1.00 98.56 78 GLY A C 1
ATOM 517 O O . GLY A 1 78 ? -8.870 -3.381 -0.719 1.00 98.56 78 GLY A O 1
ATOM 518 N N . VAL A 1 79 ? -8.308 -1.806 0.791 1.00 98.62 79 VAL A N 1
ATOM 519 C CA . VAL A 1 79 ? -8.901 -0.624 0.153 1.00 98.62 79 VAL A CA 1
ATOM 520 C C . VAL A 1 79 ? -7.870 0.505 0.078 1.00 98.62 79 VAL A C 1
ATOM 522 O O . VAL A 1 79 ? -6.922 0.546 0.863 1.00 98.62 79 VAL A O 1
ATOM 525 N N . ILE A 1 80 ? -8.038 1.431 -0.868 1.00 98.56 80 ILE A N 1
ATOM 526 C CA . ILE A 1 80 ? -7.155 2.594 -1.047 1.00 98.56 80 ILE A CA 1
ATOM 527 C C . ILE A 1 80 ? -7.988 3.852 -0.815 1.00 98.56 80 ILE A C 1
ATOM 529 O O . ILE A 1 80 ? -8.993 4.055 -1.495 1.00 98.56 80 ILE A O 1
ATOM 533 N N . VAL A 1 81 ? -7.583 4.678 0.149 1.00 97.44 81 VAL A N 1
ATOM 534 C CA . VAL A 1 81 ? -8.317 5.869 0.589 1.00 97.44 81 VAL A CA 1
ATOM 535 C C . VAL A 1 81 ? -7.341 7.033 0.735 1.00 97.44 81 VAL A C 1
ATOM 537 O O . VAL A 1 81 ? -6.467 7.036 1.601 1.00 97.44 81 VAL A O 1
ATOM 540 N N . GLY A 1 82 ? -7.480 8.034 -0.137 1.00 96.00 82 GLY A N 1
ATOM 541 C CA . GLY A 1 82 ? -6.593 9.197 -0.161 1.00 96.00 82 GLY A CA 1
ATOM 542 C C . GLY A 1 82 ? -5.132 8.804 -0.393 1.00 96.00 82 GLY A C 1
ATOM 543 O O . GLY A 1 82 ? -4.790 8.259 -1.440 1.00 96.00 82 GLY A O 1
ATOM 544 N N . ASP A 1 83 ? -4.267 9.094 0.580 1.00 97.06 83 ASP A N 1
ATOM 545 C CA . ASP A 1 83 ? -2.844 8.755 0.521 1.00 97.06 83 ASP A CA 1
ATOM 546 C C . ASP A 1 83 ? -2.505 7.378 1.122 1.00 97.06 83 ASP A C 1
ATOM 548 O O . ASP A 1 83 ? -1.338 6.982 1.071 1.00 97.06 83 ASP A O 1
ATOM 552 N N . THR A 1 84 ? -3.486 6.652 1.664 1.00 98.50 84 THR A N 1
ATOM 553 C CA . THR A 1 84 ? -3.284 5.474 2.514 1.00 98.50 84 THR A CA 1
ATOM 554 C C . THR A 1 84 ? -3.949 4.225 1.918 1.00 98.50 84 THR A C 1
ATOM 556 O O . THR A 1 84 ? -5.081 4.259 1.443 1.00 98.50 84 THR A O 1
ATOM 559 N N . VAL A 1 85 ? -3.245 3.094 1.955 1.00 98.81 85 VAL A N 1
ATOM 560 C CA . VAL A 1 85 ? -3.787 1.754 1.698 1.00 98.81 85 VAL A CA 1
ATOM 561 C C . VAL A 1 85 ? -4.084 1.108 3.043 1.00 98.81 85 VAL A C 1
ATOM 563 O O . VAL A 1 85 ? -3.192 1.031 3.886 1.00 98.81 85 VAL A O 1
ATOM 566 N N . VAL A 1 86 ? -5.308 0.627 3.236 1.00 98.81 86 VAL A N 1
ATOM 567 C CA . VAL A 1 86 ? -5.709 -0.152 4.413 1.00 98.81 86 VAL A CA 1
ATOM 568 C C . VAL A 1 86 ? -5.917 -1.595 3.978 1.00 98.81 86 VAL A C 1
ATOM 570 O O . VAL A 1 86 ? -6.718 -1.868 3.089 1.00 98.81 86 VAL A O 1
ATOM 573 N N . THR A 1 87 ? -5.206 -2.529 4.594 1.00 98.88 87 THR A N 1
ATOM 574 C CA . THR A 1 87 ? -5.246 -3.960 4.262 1.00 98.88 87 THR A CA 1
ATOM 575 C C . THR A 1 87 ? -5.682 -4.799 5.450 1.00 98.88 87 THR A C 1
ATOM 577 O O . THR A 1 87 ? -5.442 -4.419 6.596 1.00 98.88 87 THR A O 1
ATOM 580 N N . GLN A 1 88 ? -6.232 -5.982 5.172 1.00 98.81 88 GLN A N 1
ATOM 581 C CA . GLN A 1 88 ? -6.608 -6.960 6.189 1.00 98.81 88 GLN A CA 1
ATOM 582 C C . GLN A 1 88 ? -6.034 -8.355 5.862 1.00 98.81 88 GLN A C 1
ATOM 584 O O . GLN A 1 88 ? -6.740 -9.193 5.293 1.00 98.81 88 GLN A O 1
ATOM 589 N N . PRO A 1 89 ? -4.758 -8.644 6.200 1.00 98.56 89 PRO A N 1
ATOM 590 C CA . PRO A 1 89 ? -4.132 -9.941 5.908 1.00 98.56 89 PRO A CA 1
ATOM 591 C C . PRO A 1 89 ? -4.825 -11.125 6.601 1.00 98.56 89 PRO A C 1
ATOM 593 O O . PRO A 1 89 ? -4.883 -12.221 6.051 1.00 98.56 89 PRO A O 1
ATOM 596 N N . ALA A 1 90 ? -5.375 -10.896 7.796 1.00 98.50 90 ALA A N 1
ATOM 597 C CA . ALA A 1 90 ? -6.129 -11.866 8.586 1.00 98.50 90 ALA A CA 1
ATOM 598 C C . ALA A 1 90 ? -7.355 -11.193 9.225 1.00 98.50 90 ALA A C 1
ATOM 600 O O . ALA A 1 90 ? -7.396 -9.971 9.359 1.00 98.50 90 ALA A O 1
ATOM 601 N N . ALA A 1 91 ? -8.365 -11.972 9.622 1.00 98.25 91 ALA A N 1
ATOM 602 C CA . ALA A 1 91 ? -9.613 -11.444 10.179 1.00 98.25 91 ALA A CA 1
ATOM 603 C C . ALA A 1 91 ? -9.377 -10.497 11.375 1.00 98.25 91 ALA A C 1
ATOM 605 O O . ALA A 1 91 ? -8.790 -10.897 12.378 1.00 98.25 91 ALA A O 1
ATOM 606 N N . GLY A 1 92 ? -9.820 -9.240 11.252 1.00 97.56 92 GLY A N 1
ATOM 607 C CA . GLY A 1 92 ? -9.659 -8.203 12.282 1.00 97.56 92 GLY A CA 1
ATOM 608 C C . GLY A 1 92 ? -8.242 -7.627 12.441 1.00 97.56 92 GLY A C 1
ATOM 609 O O . GLY A 1 92 ? -8.041 -6.752 13.280 1.00 97.56 92 GLY A O 1
ATOM 610 N N . SER A 1 93 ? -7.260 -8.083 11.657 1.00 98.25 93 SER A N 1
ATOM 611 C CA . SER A 1 93 ? -5.896 -7.544 11.657 1.00 98.25 93 SER A CA 1
ATOM 612 C C . SER A 1 93 ? -5.760 -6.502 10.551 1.00 98.25 93 SER A C 1
ATOM 614 O O . SER A 1 93 ? -5.695 -6.861 9.379 1.00 98.25 93 SER A O 1
ATOM 616 N N . PHE A 1 94 ? -5.740 -5.220 10.920 1.00 98.69 94 PHE A N 1
ATOM 617 C CA . PHE A 1 94 ? -5.661 -4.096 9.982 1.00 98.69 94 PHE A CA 1
ATOM 618 C C . PHE A 1 94 ? -4.256 -3.500 9.949 1.00 98.69 94 PHE A C 1
ATOM 620 O O . PHE A 1 94 ? -3.693 -3.187 10.997 1.00 98.69 94 PHE A O 1
ATOM 627 N N . LEU A 1 95 ? -3.711 -3.303 8.748 1.00 98.81 95 LEU A N 1
ATOM 628 C CA . LEU A 1 95 ? -2.422 -2.644 8.522 1.00 98.81 95 LEU A CA 1
ATOM 629 C C . LEU A 1 95 ? -2.596 -1.471 7.553 1.00 98.81 95 LEU A C 1
ATOM 631 O O . LEU A 1 95 ? -3.401 -1.545 6.624 1.00 98.81 95 LEU A O 1
ATOM 635 N N . GLY A 1 96 ? -1.849 -0.391 7.786 1.00 98.75 96 GLY A N 1
ATOM 636 C CA . GLY A 1 96 ? -1.886 0.823 6.978 1.00 98.75 96 GLY A CA 1
ATOM 637 C C . GLY A 1 96 ? -0.540 1.113 6.317 1.00 98.75 96 GLY A C 1
ATOM 638 O O . GLY A 1 96 ? 0.517 1.033 6.950 1.00 98.75 96 GLY A O 1
ATOM 639 N N . PHE A 1 97 ? -0.579 1.492 5.041 1.00 98.88 97 PHE A N 1
ATOM 640 C CA . PHE A 1 97 ? 0.600 1.803 4.231 1.00 98.88 97 PHE A CA 1
ATOM 641 C C . PHE A 1 97 ? 0.396 3.063 3.397 1.00 98.88 97 PHE A C 1
ATOM 643 O O . PHE A 1 97 ? -0.723 3.437 3.064 1.00 98.88 97 PHE A O 1
ATOM 650 N N . SER A 1 98 ? 1.488 3.705 3.007 1.00 98.81 98 SER A N 1
ATOM 651 C CA . SER A 1 98 ? 1.498 4.755 1.998 1.00 98.81 98 SER A CA 1
ATOM 652 C C . SER A 1 98 ? 1.062 4.186 0.648 1.00 98.81 98 SER A C 1
ATOM 654 O O . SER A 1 98 ? 1.607 3.193 0.168 1.00 98.81 98 SER A O 1
ATOM 656 N N . SER A 1 99 ? 0.126 4.861 -0.014 1.00 98.75 99 SER A N 1
ATOM 657 C CA . SER A 1 99 ? -0.236 4.587 -1.409 1.00 98.75 99 SER A CA 1
ATOM 658 C C . SER A 1 99 ? 0.882 4.939 -2.399 1.00 98.75 99 SER A C 1
ATOM 660 O O . SER A 1 99 ? 0.801 4.568 -3.568 1.00 98.75 99 SER A O 1
ATOM 662 N N . ARG A 1 100 ? 1.949 5.629 -1.974 1.00 98.88 100 ARG A N 1
ATOM 663 C CA . ARG A 1 100 ? 3.096 5.933 -2.840 1.00 98.88 100 ARG A CA 1
ATOM 664 C C . ARG A 1 100 ? 4.016 4.723 -2.957 1.00 98.88 100 ARG A C 1
ATOM 666 O O . ARG A 1 100 ? 4.727 4.371 -2.020 1.00 98.88 100 ARG A O 1
ATOM 673 N N . CYS A 1 101 ? 4.054 4.136 -4.148 1.00 98.88 101 CYS A N 1
ATOM 674 C CA . CYS A 1 101 ? 4.992 3.089 -4.517 1.00 98.88 101 CYS A CA 1
ATOM 675 C C . CYS A 1 101 ? 6.440 3.566 -4.351 1.00 98.88 101 CYS A C 1
ATOM 677 O O . CYS A 1 101 ? 6.862 4.594 -4.885 1.00 98.88 101 CYS A O 1
ATOM 679 N N . THR A 1 102 ? 7.224 2.748 -3.662 1.00 98.88 102 THR A N 1
ATOM 680 C CA . THR A 1 102 ? 8.586 3.046 -3.210 1.00 98.88 102 THR A CA 1
ATOM 681 C C . THR A 1 102 ? 9.665 2.954 -4.290 1.00 98.88 102 THR A C 1
ATOM 683 O O . THR A 1 102 ? 10.828 3.213 -3.994 1.00 98.88 102 THR A O 1
ATOM 686 N N . HIS A 1 103 ? 9.288 2.638 -5.537 1.00 98.69 103 HIS A N 1
ATOM 687 C CA . HIS A 1 103 ? 10.162 2.739 -6.709 1.00 98.69 103 HIS A CA 1
ATOM 688 C C . HIS A 1 103 ? 10.404 4.207 -7.105 1.00 98.69 103 HIS A C 1
ATOM 690 O O . HIS A 1 103 ? 11.517 4.702 -6.983 1.00 98.69 103 HIS A O 1
ATOM 696 N N . LEU A 1 104 ? 9.355 4.906 -7.564 1.00 98.50 104 LEU A N 1
ATOM 697 C CA . LEU A 1 104 ? 9.427 6.279 -8.101 1.00 98.50 104 LEU A CA 1
ATOM 698 C C . LEU A 1 104 ? 8.231 7.164 -7.675 1.00 98.50 104 LEU A C 1
ATOM 700 O O . LEU A 1 104 ? 7.887 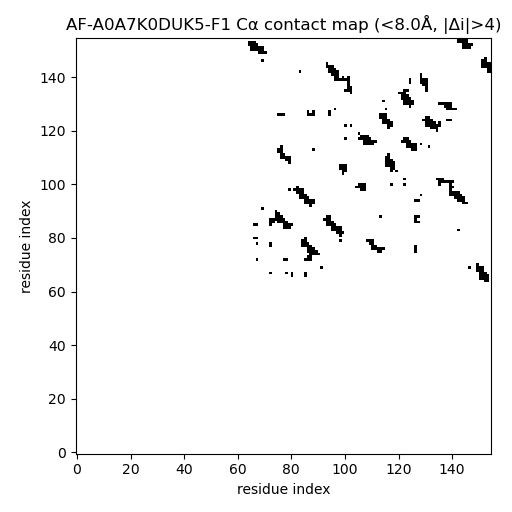8.129 -8.350 1.00 98.50 104 LEU A O 1
ATOM 704 N N . GLY A 1 105 ? 7.549 6.839 -6.572 1.00 98.38 105 GLY A N 1
ATOM 705 C CA . GLY A 1 105 ? 6.534 7.706 -5.953 1.00 98.38 105 GLY A CA 1
ATOM 706 C C . GLY A 1 105 ? 5.142 7.728 -6.604 1.00 98.38 105 GLY A C 1
ATOM 707 O O . GLY A 1 105 ? 4.261 8.422 -6.085 1.00 98.38 105 GLY A O 1
ATOM 708 N N . CYS A 1 106 ? 4.928 6.968 -7.690 1.00 98.44 106 CYS A N 1
ATOM 709 C CA . CYS A 1 106 ? 3.604 6.707 -8.278 1.00 98.44 106 CYS A CA 1
ATOM 710 C C . CYS A 1 106 ? 2.605 6.198 -7.233 1.00 98.44 106 CYS A C 1
ATOM 712 O O . CYS A 1 106 ? 2.983 5.455 -6.331 1.00 98.44 106 CYS A O 1
ATOM 714 N N . LEU A 1 107 ? 1.321 6.517 -7.399 1.00 98.75 107 LEU A N 1
ATOM 715 C CA . LEU A 1 107 ? 0.265 5.919 -6.583 1.00 98.75 107 LEU A CA 1
ATOM 716 C C . LEU A 1 107 ? 0.01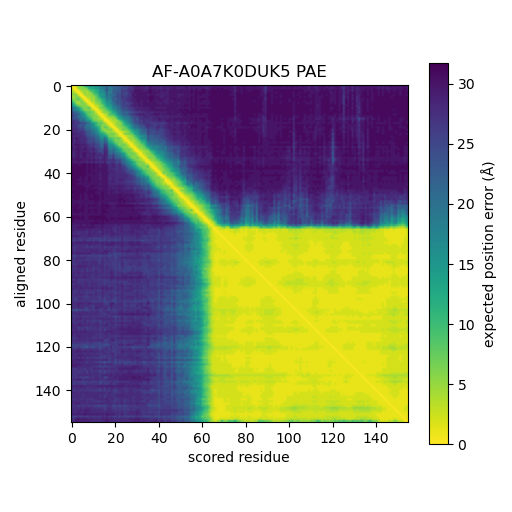0 4.463 -7.009 1.00 98.75 107 LEU A C 1
ATOM 718 O O . LEU A 1 107 ? -0.084 4.169 -8.202 1.00 98.75 107 LEU A O 1
ATOM 722 N N . VAL A 1 108 ? -0.113 3.561 -6.037 1.00 98.81 108 VAL A N 1
ATOM 723 C CA . VAL A 1 108 ? -0.732 2.240 -6.225 1.00 98.81 108 VAL A CA 1
ATOM 724 C C . VAL A 1 108 ? -2.232 2.426 -6.458 1.00 98.81 108 VAL A C 1
ATOM 726 O O . VAL A 1 108 ? -2.835 3.337 -5.894 1.00 98.81 108 VAL A O 1
ATOM 729 N N . ASN A 1 109 ? -2.835 1.596 -7.310 1.00 98.50 109 ASN A N 1
ATOM 730 C CA . ASN A 1 109 ? -4.212 1.805 -7.782 1.00 98.50 109 ASN A CA 1
ATOM 731 C C . ASN A 1 109 ? -5.144 0.601 -7.583 1.00 98.50 109 ASN A C 1
ATOM 733 O O . ASN A 1 109 ? -6.330 0.697 -7.888 1.00 98.50 109 ASN A O 1
ATOM 737 N N . GLN A 1 110 ? -4.625 -0.529 -7.102 1.00 98.56 110 GLN A N 1
ATOM 738 C CA . GLN A 1 110 ? -5.388 -1.763 -6.938 1.00 98.56 110 GLN A CA 1
ATOM 739 C C . GLN A 1 110 ? -4.852 -2.570 -5.751 1.00 98.56 110 GLN A C 1
ATOM 741 O O . GLN A 1 110 ? -3.638 -2.712 -5.594 1.00 98.56 110 GLN A O 1
ATOM 746 N N . VAL A 1 111 ? -5.760 -3.159 -4.968 1.00 98.75 111 VAL A N 1
ATOM 747 C CA . VAL A 1 111 ? -5.461 -4.293 -4.082 1.00 98.75 111 VAL A CA 1
ATOM 748 C C . VAL A 1 111 ? -6.269 -5.486 -4.588 1.00 98.75 111 VAL A C 1
ATOM 750 O O . VAL A 1 111 ? -7.492 -5.411 -4.671 1.00 98.75 111 VAL A O 1
ATOM 753 N N . ALA A 1 112 ? -5.592 -6.552 -5.012 1.00 98.44 112 ALA A N 1
ATOM 754 C CA . ALA A 1 112 ? -6.206 -7.757 -5.572 1.00 98.44 112 ALA A CA 1
ATOM 755 C C . ALA A 1 112 ? -5.228 -8.936 -5.510 1.00 98.44 112 ALA A C 1
ATOM 757 O O . ALA A 1 112 ? -4.017 -8.733 -5.572 1.00 98.44 112 ALA A O 1
ATOM 758 N N . ASP A 1 113 ? -5.747 -10.163 -5.439 1.00 97.94 113 ASP A N 1
ATOM 759 C CA . ASP A 1 113 ? -4.953 -11.406 -5.429 1.00 97.94 113 ASP A CA 1
ATOM 760 C C . ASP A 1 113 ? -3.922 -11.471 -4.280 1.00 97.94 113 ASP A C 1
ATOM 762 O O . ASP A 1 113 ? -2.827 -12.005 -4.435 1.00 97.94 113 ASP A O 1
ATOM 766 N N . GLY A 1 114 ? -4.244 -10.869 -3.127 1.00 98.38 114 GLY A N 1
ATOM 767 C CA . GLY A 1 114 ? -3.320 -10.737 -1.992 1.00 98.38 114 GLY A CA 1
ATOM 768 C C . GLY A 1 114 ? -2.178 -9.730 -2.203 1.00 98.38 114 GLY A C 1
ATOM 769 O O . GLY A 1 114 ? -1.210 -9.745 -1.441 1.00 98.38 114 GLY A O 1
ATOM 770 N N . LEU A 1 115 ? -2.266 -8.867 -3.224 1.00 98.88 115 LEU A N 1
ATOM 771 C CA . LEU A 1 115 ? -1.222 -7.913 -3.602 1.00 98.88 115 LEU A CA 1
ATOM 772 C C . LEU A 1 115 ? -1.743 -6.477 -3.750 1.00 98.88 115 LEU A C 1
ATOM 774 O O . LEU A 1 115 ? -2.767 -6.232 -4.387 1.00 98.88 115 LEU A O 1
ATOM 778 N N . ILE A 1 116 ? -0.967 -5.519 -3.248 1.00 98.94 116 ILE A N 1
ATOM 779 C CA . ILE A 1 116 ? -1.068 -4.086 -3.550 1.00 98.94 116 ILE A CA 1
ATOM 780 C C . ILE A 1 116 ? -0.250 -3.830 -4.826 1.00 98.94 116 ILE A C 1
ATOM 782 O O . ILE A 1 116 ? 0.924 -4.198 -4.885 1.00 98.94 116 ILE A O 1
ATOM 786 N N . LYS A 1 117 ? -0.839 -3.225 -5.864 1.00 98.88 117 LYS A N 1
ATOM 787 C CA . LYS A 1 117 ? -0.249 -3.156 -7.217 1.00 98.88 117 LYS A CA 1
ATOM 788 C C . LYS A 1 117 ? -0.002 -1.714 -7.680 1.00 98.88 117 LYS A C 1
ATOM 790 O O . LYS A 1 117 ? -0.878 -0.855 -7.579 1.00 98.88 117 LYS A O 1
ATOM 795 N N . CYS A 1 118 ? 1.195 -1.454 -8.212 1.00 98.81 118 CYS A N 1
ATOM 796 C CA . CYS A 1 118 ? 1.588 -0.182 -8.824 1.00 98.81 118 CYS A CA 1
ATOM 797 C C . CYS A 1 118 ? 1.478 -0.254 -10.360 1.00 98.81 118 CYS A C 1
ATOM 799 O O . CYS A 1 118 ? 2.171 -1.072 -10.972 1.00 98.81 118 CYS A O 1
ATOM 801 N N . PRO A 1 119 ? 0.686 0.618 -11.012 1.00 98.56 119 PRO A N 1
ATOM 802 C CA . PRO A 1 119 ? 0.423 0.526 -12.448 1.00 98.56 119 PRO A CA 1
ATOM 803 C C . PRO A 1 119 ? 1.575 1.053 -13.316 1.00 98.56 119 PRO A C 1
ATOM 805 O O . PRO A 1 119 ? 1.671 0.683 -14.478 1.00 98.56 119 PRO A O 1
ATOM 808 N N . CYS A 1 120 ? 2.453 1.909 -12.779 1.00 98.56 120 CYS A N 1
ATOM 809 C CA . CYS A 1 120 ? 3.484 2.585 -13.577 1.00 98.56 120 CYS A CA 1
ATOM 810 C C . CYS A 1 120 ? 4.601 1.651 -14.077 1.00 98.56 120 CYS A C 1
ATOM 812 O O . CYS A 1 120 ? 5.167 1.886 -15.138 1.00 98.56 120 CYS A O 1
ATOM 814 N N . HIS A 1 121 ? 4.971 0.646 -13.274 1.00 98.25 121 HIS A N 1
ATOM 815 C CA . HIS A 1 121 ? 6.146 -0.209 -13.513 1.00 98.25 121 HIS A CA 1
ATOM 816 C C . HIS A 1 121 ? 5.938 -1.654 -13.016 1.00 98.25 121 HIS A C 1
ATOM 818 O O . HIS A 1 121 ? 6.908 -2.364 -12.772 1.00 98.25 121 HIS A O 1
ATOM 824 N N . ASN A 1 122 ? 4.688 -2.066 -12.779 1.00 98.12 122 ASN A N 1
ATOM 825 C CA . ASN A 1 122 ? 4.294 -3.396 -12.290 1.00 98.12 122 ASN A CA 1
ATOM 826 C C . ASN A 1 122 ? 4.887 -3.846 -10.935 1.00 98.12 122 ASN A C 1
ATOM 828 O O . ASN A 1 122 ? 4.750 -5.016 -10.580 1.00 98.12 122 ASN A O 1
ATOM 832 N N . SER A 1 123 ? 5.464 -2.939 -10.136 1.00 98.81 123 SER A N 1
ATOM 833 C CA . SER A 1 123 ? 5.840 -3.259 -8.751 1.00 98.81 123 SER A CA 1
ATOM 834 C C . SER A 1 123 ? 4.622 -3.668 -7.933 1.00 98.81 123 SER A C 1
ATOM 836 O O . SER A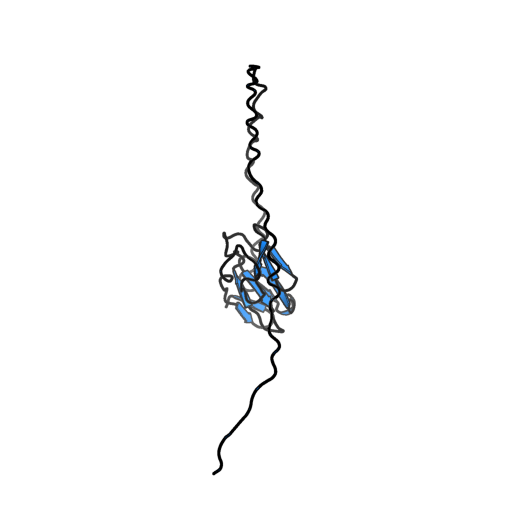 1 123 ? 3.576 -3.016 -8.000 1.00 98.81 123 SER A O 1
ATOM 838 N N . SER A 1 124 ? 4.770 -4.712 -7.127 1.00 98.88 124 SER A N 1
ATOM 839 C CA . SER A 1 124 ? 3.716 -5.191 -6.241 1.00 98.88 124 SER A CA 1
ATOM 840 C C . SER A 1 124 ? 4.249 -5.488 -4.847 1.00 98.88 124 SER A C 1
ATOM 842 O O . SER A 1 124 ? 5.428 -5.793 -4.650 1.00 98.88 124 SER A O 1
ATOM 844 N N . PHE A 1 125 ? 3.353 -5.379 -3.874 1.00 98.94 125 PHE A N 1
ATOM 845 C CA . PHE A 1 125 ? 3.636 -5.563 -2.460 1.00 98.94 125 PHE A CA 1
ATOM 846 C C . PHE A 1 125 ? 2.624 -6.538 -1.867 1.00 98.94 125 PHE A C 1
ATOM 848 O O . PHE A 1 125 ? 1.467 -6.558 -2.291 1.00 98.94 125 PHE A O 1
ATOM 855 N N . HIS A 1 126 ? 3.039 -7.336 -0.892 1.00 98.94 126 HIS A N 1
ATOM 856 C CA . HIS A 1 126 ? 2.130 -8.156 -0.100 1.00 98.94 126 HIS A CA 1
ATOM 857 C C . HIS A 1 126 ? 1.259 -7.277 0.818 1.00 98.94 126 HIS A C 1
ATOM 859 O O . HIS A 1 126 ? 1.497 -6.078 0.976 1.00 98.94 126 HIS A O 1
ATOM 865 N N . LEU A 1 127 ? 0.232 -7.866 1.440 1.00 98.88 127 LEU A N 1
ATOM 866 C CA . LEU A 1 127 ? -0.674 -7.151 2.356 1.00 98.88 127 LEU A CA 1
ATOM 867 C C . LEU A 1 127 ? -0.012 -6.708 3.677 1.00 98.88 127 LEU A C 1
ATOM 869 O O . LEU A 1 127 ? -0.635 -6.005 4.460 1.00 98.88 127 LEU A O 1
ATOM 873 N N . ASP A 1 128 ? 1.232 -7.111 3.937 1.00 98.75 128 ASP A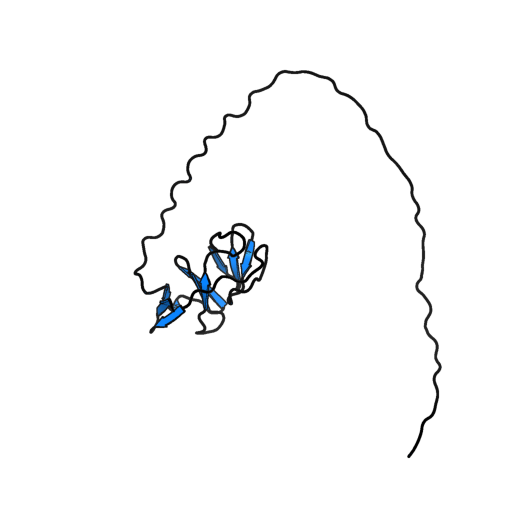 N 1
ATOM 874 C CA . ASP A 1 128 ? 2.080 -6.593 5.019 1.00 98.75 128 ASP A CA 1
ATOM 875 C C . ASP A 1 128 ? 3.013 -5.451 4.554 1.00 98.75 128 ASP A C 1
ATOM 877 O O . ASP A 1 128 ? 3.884 -5.004 5.300 1.00 98.75 128 ASP A O 1
ATOM 881 N N . GLY A 1 129 ? 2.841 -4.979 3.313 1.00 98.75 129 GLY A N 1
ATOM 882 C CA . GLY A 1 129 ? 3.633 -3.920 2.694 1.00 98.75 129 GLY A CA 1
ATOM 883 C C . GLY A 1 129 ? 5.001 -4.364 2.169 1.00 98.75 129 GLY A C 1
ATOM 884 O O . GLY A 1 129 ? 5.683 -3.552 1.538 1.00 98.75 129 GLY A O 1
ATOM 885 N N . THR A 1 130 ? 5.423 -5.617 2.384 1.00 98.94 130 THR A N 1
ATOM 886 C CA . THR A 1 130 ? 6.708 -6.133 1.880 1.00 98.94 130 THR A CA 1
ATOM 887 C C . THR A 1 130 ? 6.704 -6.291 0.357 1.00 98.94 130 THR A C 1
ATOM 889 O O . THR A 1 130 ? 5.652 -6.389 -0.271 1.00 98.94 130 THR A O 1
ATOM 892 N N . VAL A 1 131 ? 7.882 -6.269 -0.277 1.00 98.88 131 VAL A N 1
ATOM 893 C CA . VAL A 1 131 ? 7.999 -6.354 -1.745 1.00 98.88 131 VAL A CA 1
ATOM 894 C C . VAL A 1 131 ? 7.662 -7.764 -2.229 1.00 98.88 131 VAL A C 1
ATOM 896 O O . VAL A 1 131 ? 8.348 -8.714 -1.865 1.00 98.88 131 VAL A O 1
ATOM 899 N N . ALA A 1 132 ? 6.670 -7.871 -3.113 1.00 98.75 132 ALA A N 1
ATOM 900 C CA . ALA A 1 132 ? 6.334 -9.099 -3.832 1.00 98.75 132 ALA A CA 1
ATOM 901 C C . ALA A 1 132 ? 6.969 -9.131 -5.236 1.00 98.75 132 ALA A C 1
ATOM 903 O O . ALA A 1 132 ? 7.424 -10.179 -5.691 1.00 98.75 132 ALA A O 1
ATOM 904 N N . ALA A 1 133 ? 7.039 -7.980 -5.920 1.00 98.75 133 ALA A N 1
ATOM 905 C CA . ALA A 1 133 ? 7.742 -7.826 -7.193 1.00 98.75 133 ALA A CA 1
ATOM 906 C C . ALA A 1 133 ? 8.342 -6.420 -7.366 1.00 98.75 133 ALA A C 1
ATOM 908 O O . ALA A 1 133 ? 7.738 -5.412 -6.991 1.00 98.75 133 ALA A O 1
ATOM 909 N N . GLY A 1 134 ? 9.526 -6.365 -7.986 1.00 97.81 134 GLY A N 1
ATOM 910 C CA . GLY A 1 134 ? 10.222 -5.121 -8.331 1.00 97.81 134 GLY A CA 1
ATOM 911 C C . GLY A 1 134 ? 9.571 -4.343 -9.491 1.00 97.81 134 GLY A C 1
ATOM 912 O O . GLY A 1 134 ? 8.516 -4.735 -9.985 1.00 97.81 134 GLY A O 1
ATOM 913 N N . PRO A 1 135 ? 10.165 -3.226 -9.955 1.00 98.69 135 PRO A N 1
ATOM 914 C CA . PRO A 1 135 ? 11.469 -2.671 -9.567 1.00 98.69 135 PRO A CA 1
ATOM 915 C C . PRO A 1 135 ? 11.547 -1.986 -8.189 1.00 98.69 135 PRO A C 1
ATOM 917 O O . PRO A 1 135 ? 12.643 -1.609 -7.780 1.00 98.69 135 PRO A O 1
ATOM 920 N N . ALA A 1 136 ? 10.447 -1.835 -7.442 1.00 98.69 136 ALA A N 1
ATOM 921 C CA . ALA A 1 136 ? 10.526 -1.439 -6.032 1.00 98.69 136 ALA A CA 1
ATOM 922 C C . ALA A 1 136 ? 11.406 -2.420 -5.2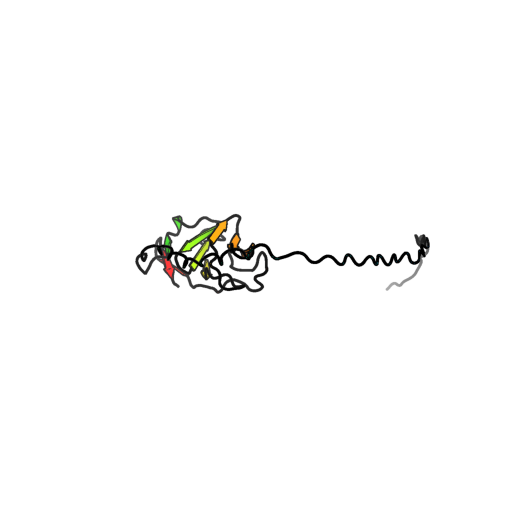28 1.00 98.69 136 ALA A C 1
ATOM 924 O O . ALA A 1 136 ? 11.212 -3.630 -5.299 1.00 98.69 136 ALA A O 1
ATOM 925 N N . SER A 1 137 ? 12.367 -1.901 -4.460 1.00 98.50 137 SER A N 1
ATOM 926 C CA . SER A 1 137 ? 13.362 -2.695 -3.713 1.00 98.50 137 SER A CA 1
ATOM 927 C C . SER A 1 137 ? 13.226 -2.604 -2.189 1.00 98.50 137 SER A C 1
ATOM 929 O O . SER A 1 137 ? 13.994 -3.231 -1.462 1.00 98.50 137 SER A O 1
ATOM 931 N N . ARG A 1 138 ? 12.245 -1.838 -1.692 1.00 98.75 138 ARG A N 1
ATOM 932 C CA . ARG A 1 138 ? 11.943 -1.666 -0.263 1.00 98.75 138 ARG A CA 1
ATOM 933 C C . ARG A 1 138 ? 10.431 -1.760 -0.000 1.00 98.75 138 ARG A C 1
ATOM 935 O O . ARG A 1 138 ? 9.672 -1.326 -0.873 1.00 98.75 138 ARG A O 1
ATOM 942 N N . PRO A 1 139 ? 9.992 -2.255 1.174 1.00 98.88 139 PRO A N 1
ATOM 943 C CA . PRO A 1 139 ? 8.584 -2.245 1.580 1.00 98.88 139 PRO A CA 1
ATOM 944 C C . PRO A 1 139 ? 7.942 -0.857 1.485 1.00 98.88 139 PRO A C 1
ATOM 946 O O . PRO A 1 139 ? 8.653 0.150 1.565 1.00 98.88 139 PRO A O 1
ATOM 949 N N . LEU A 1 140 ? 6.612 -0.814 1.350 1.00 98.94 140 LEU A N 1
ATOM 950 C CA . LEU A 1 140 ? 5.829 0.421 1.454 1.00 98.94 140 LEU A CA 1
ATOM 951 C C . LEU A 1 140 ? 6.084 1.118 2.798 1.00 98.94 140 LEU A C 1
ATOM 953 O O . LEU A 1 140 ? 6.209 0.469 3.836 1.00 98.94 140 LEU A O 1
ATOM 957 N N . ASP A 1 141 ? 6.118 2.451 2.782 1.00 98.81 141 ASP A N 1
ATOM 958 C CA . ASP A 1 141 ? 6.192 3.242 4.013 1.00 98.81 141 ASP A CA 1
ATOM 959 C C . ASP A 1 141 ? 4.928 3.012 4.851 1.00 98.81 141 ASP A C 1
ATOM 961 O O . ASP A 1 141 ? 3.818 3.079 4.322 1.00 98.81 141 ASP A O 1
ATOM 965 N N . THR A 1 142 ? 5.063 2.741 6.148 1.00 98.69 142 THR A N 1
ATOM 966 C CA . THR A 1 142 ? 3.905 2.466 7.008 1.00 98.69 142 THR A CA 1
ATOM 967 C C . THR A 1 142 ? 3.089 3.730 7.295 1.00 98.69 142 THR A C 1
ATOM 969 O O . THR A 1 142 ? 3.608 4.844 7.415 1.00 98.69 142 THR A O 1
ATOM 972 N N . ARG A 1 143 ? 1.774 3.551 7.423 1.00 98.25 143 ARG A N 1
ATOM 973 C CA . ARG A 1 143 ? 0.820 4.557 7.898 1.00 98.25 143 ARG A CA 1
ATOM 974 C C . ARG A 1 143 ? 0.123 3.984 9.134 1.00 98.25 143 ARG A C 1
ATOM 976 O O . ARG A 1 143 ? -0.612 3.011 8.988 1.00 98.25 143 ARG A O 1
ATOM 983 N N . PRO A 1 144 ? 0.348 4.531 10.343 1.00 97.75 144 PRO A N 1
ATOM 984 C CA . PRO A 1 144 ? -0.372 4.095 11.532 1.00 97.75 144 PRO A CA 1
ATOM 985 C C . PRO A 1 144 ? -1.887 4.143 11.315 1.00 97.75 144 PRO A C 1
ATOM 987 O O . PRO A 1 144 ? -2.419 5.121 10.783 1.00 97.75 144 PRO A O 1
ATOM 990 N N . VAL A 1 145 ? -2.568 3.081 11.738 1.00 98.00 145 VAL A N 1
ATOM 991 C CA . VAL A 1 145 ? -4.029 2.960 11.754 1.00 98.00 145 VAL A CA 1
ATOM 992 C C . VAL A 1 145 ? -4.464 2.278 13.046 1.00 98.00 145 VAL A C 1
ATOM 994 O O . VAL A 1 145 ? -3.730 1.454 13.594 1.00 98.00 145 VAL A O 1
ATOM 997 N N . ARG A 1 146 ? -5.660 2.609 13.529 1.00 97.25 146 ARG A N 1
ATOM 998 C CA . ARG A 1 146 ? -6.297 1.960 14.684 1.00 97.25 146 ARG A CA 1
ATOM 999 C C . ARG A 1 146 ? -7.797 1.796 14.441 1.00 97.25 146 ARG A C 1
ATOM 1001 O O . ARG A 1 146 ? -8.362 2.466 13.579 1.00 97.25 146 ARG A O 1
ATOM 1008 N N . VAL A 1 147 ? -8.430 0.888 15.180 1.00 97.56 147 VAL A N 1
ATOM 1009 C CA . VAL A 1 147 ? -9.878 0.641 15.096 1.00 97.56 147 VAL A CA 1
ATOM 1010 C C . VAL A 1 147 ? -10.587 1.384 16.225 1.00 97.56 147 VAL A C 1
ATOM 1012 O O . VAL A 1 147 ? -10.238 1.216 17.392 1.00 97.56 147 VAL A O 1
ATOM 1015 N N . GLU A 1 148 ? -11.597 2.177 15.878 1.00 96.69 148 GLU A N 1
ATOM 1016 C CA . GLU A 1 148 ? -12.473 2.896 16.804 1.00 96.69 148 GLU A CA 1
ATOM 1017 C C . GLU A 1 148 ? -13.929 2.511 16.508 1.00 96.69 148 GLU A C 1
ATOM 1019 O O . GLU A 1 148 ? -14.545 2.985 15.553 1.00 96.69 148 GLU A O 1
ATOM 1024 N N . GLY A 1 149 ? -14.480 1.594 17.310 1.00 95.19 149 GLY A N 1
ATOM 1025 C CA . GLY A 1 149 ? -15.801 1.015 17.056 1.00 95.19 149 GLY A CA 1
ATOM 1026 C C . GLY A 1 149 ? -15.801 0.150 15.793 1.00 95.19 149 GLY A C 1
ATOM 1027 O O . GLY A 1 149 ? -15.078 -0.842 15.724 1.00 95.19 149 GLY A O 1
ATOM 1028 N N . ASP A 1 150 ? -16.612 0.518 14.800 1.00 95.56 150 ASP A N 1
ATOM 1029 C CA . ASP A 1 150 ? -16.618 -0.095 13.467 1.00 95.56 150 ASP A CA 1
ATOM 1030 C C . ASP A 1 150 ? -15.733 0.651 12.449 1.00 95.56 150 ASP A C 1
ATOM 1032 O O . ASP A 1 150 ? -15.594 0.187 11.318 1.00 95.56 150 ASP A O 1
ATOM 1036 N N . GLN A 1 151 ? -15.112 1.774 12.829 1.00 97.56 151 GLN A N 1
ATOM 1037 C CA . GLN A 1 151 ? -14.264 2.587 11.954 1.00 97.56 151 GLN A CA 1
ATOM 1038 C C . GLN A 1 151 ? -12.788 2.200 12.065 1.00 97.56 151 GLN A C 1
ATOM 1040 O O . GLN A 1 151 ? -12.286 1.871 13.137 1.00 97.56 151 GLN A O 1
ATOM 1045 N N . ILE A 1 152 ? -12.067 2.326 10.956 1.00 98.19 152 ILE A N 1
ATOM 1046 C CA . ILE A 1 152 ? -10.608 2.369 10.898 1.00 98.19 152 ILE A CA 1
ATOM 1047 C C . ILE A 1 152 ? -10.222 3.837 10.733 1.00 98.19 152 ILE A C 1
ATOM 1049 O O . ILE A 1 152 ? -10.687 4.505 9.807 1.00 98.19 152 ILE A O 1
ATOM 1053 N N . VAL A 1 153 ? -9.372 4.340 11.621 1.00 97.06 153 VAL A N 1
ATOM 1054 C CA . VAL A 1 153 ? -8.915 5.737 11.654 1.00 97.06 153 VAL A CA 1
ATOM 1055 C C . VAL A 1 153 ? -7.386 5.792 11.599 1.00 97.06 153 VAL A C 1
ATOM 1057 O O . VAL A 1 153 ? -6.716 4.778 11.815 1.00 97.06 153 VAL A O 1
ATOM 1060 N N . HIS A 1 154 ? -6.811 6.965 11.324 1.00 95.50 154 HIS A N 1
ATOM 1061 C CA . HIS A 1 154 ? -5.362 7.164 11.446 1.00 95.50 154 HIS A CA 1
ATOM 1062 C C . HIS A 1 154 ? -4.898 6.952 12.896 1.00 95.50 154 HIS A C 1
ATOM 1064 O O . HIS A 1 154 ? -5.531 7.453 13.828 1.00 95.50 154 HIS A O 1
ATOM 1070 N N . GLY A 1 155 ? -3.809 6.195 13.056 1.00 90.19 155 GLY A N 1
ATOM 1071 C CA . GLY A 1 155 ? -3.247 5.725 14.330 1.00 90.19 155 GLY A CA 1
ATOM 1072 C C . GLY A 1 155 ? -2.520 6.792 15.128 1.00 90.19 155 GLY A C 1
ATOM 1073 O O . GLY A 1 155 ? -1.752 7.560 14.514 1.00 90.19 155 GLY A O 1
#

Sequence (155 aa):
MTRFIDRIDGTGSLDRRTALAGAGAAAATLGLVTACGGGDSPAAPPAGSSQPAAPHPMPTQQPATGLARTADVPVGGGVIVGDTVVTQPAAGSFLGFSSRCTHLGCLVNQVADGLIKCPCHNSSFHLDGTVAAGPASRPLDTRPVRVEGDQIVHG